Protein AF-A0A0P0WIY4-F1 (afdb_monomer_lite)

Radius of gyration: 15.37 Å; chains: 1; bounding box: 36×48×34 Å

Foldseek 3Di:
DDPLQVCLVPQLVDALVRLLVQQVPDDQQWRWDQDPVRDTDTDNVLVNLQCLLVVLLVLLVVPPDPVSVVSSLSSLSSNLSLVVNLVVDVSSVVSNLVRCVPPNVVCLVVSLVSQVVPPVRPVVNVVSVVSSVVSVVVSVVVVVD

Sequence (145 aa):
MIDMVSVIEELSGLTSRELGEMLKESENFVLQEKTEDGGTKQVDMEKLVSSLPLHLLAVCLELERGSDLAYVLRGMRFLHSLSELSARHTRLEQVYFFQYFTQASPFYPQIIHFFSFESRYALSILFLSSLYCFISLYCFCSLVL

Secondary structure (DSSP, 8-state):
---HHHHHHHHTTS-HHHHHHHHHHSGGGEEEEEPTTS-EEEEEHHHHHHHHHHHHHHHHHT--SHHHHHHHHHHHHHHHHHHHHHTT-HHHHHHHHHHIIIIIGGGHHHHHHHHHHSGGGHHHHHHHHHHHHHHHHHHHHHHH-

Structure (mmCIF, N/CA/C/O backbone):
data_AF-A0A0P0WIY4-F1
#
_entry.id   AF-A0A0P0WIY4-F1
#
loop_
_atom_site.group_PDB
_atom_site.id
_atom_site.type_symbol
_atom_site.label_atom_id
_atom_site.label_alt_id
_atom_site.label_comp_id
_atom_site.label_asym_id
_atom_site.label_entity_id
_atom_site.label_seq_id
_atom_site.pdbx_PDB_ins_code
_atom_site.Cartn_x
_atom_site.Cartn_y
_atom_site.Cartn_z
_atom_site.occupancy
_atom_site.B_iso_or_equiv
_atom_site.auth_seq_id
_atom_site.auth_comp_id
_atom_site.auth_asym_id
_atom_site.auth_atom_id
_atom_site.pdbx_PDB_model_num
ATOM 1 N N . MET A 1 1 ? -17.924 10.964 -10.870 1.00 61.22 1 MET A N 1
ATOM 2 C CA . MET A 1 1 ? -16.699 10.365 -11.437 1.00 61.22 1 MET A CA 1
ATOM 3 C C . MET A 1 1 ? -15.575 10.722 -10.483 1.00 61.22 1 MET A C 1
ATOM 5 O O . MET A 1 1 ? -15.490 11.893 -10.143 1.00 61.22 1 MET A O 1
ATOM 9 N N . ILE A 1 2 ? -14.834 9.744 -9.956 1.00 74.12 2 ILE A N 1
ATOM 10 C CA . ILE A 1 2 ? -13.713 10.027 -9.046 1.00 74.12 2 ILE A CA 1
ATOM 11 C C . ILE A 1 2 ? -12.538 10.475 -9.910 1.00 74.12 2 ILE A C 1
ATOM 13 O O . ILE A 1 2 ? -12.180 9.769 -10.852 1.00 74.12 2 ILE A O 1
ATOM 17 N N . ASP A 1 3 ? -11.969 11.639 -9.610 1.00 82.75 3 ASP A N 1
ATOM 18 C CA . ASP A 1 3 ? -10.694 12.046 -10.196 1.00 82.75 3 ASP A CA 1
ATOM 19 C C . ASP A 1 3 ? -9.571 11.254 -9.520 1.00 82.75 3 ASP A C 1
ATOM 21 O O . ASP A 1 3 ? -9.054 11.631 -8.469 1.00 82.75 3 ASP A O 1
ATOM 25 N N . MET A 1 4 ? -9.249 10.100 -10.106 1.00 83.44 4 MET A N 1
ATOM 26 C CA . MET A 1 4 ? -8.248 9.179 -9.567 1.00 83.44 4 MET A CA 1
ATOM 27 C C . MET A 1 4 ? -6.862 9.813 -9.511 1.00 83.44 4 MET A C 1
ATOM 29 O O . MET A 1 4 ? -6.066 9.447 -8.650 1.00 83.44 4 MET A O 1
ATOM 33 N N . VAL A 1 5 ? -6.555 10.755 -10.406 1.00 83.94 5 VAL A N 1
ATOM 34 C CA . VAL A 1 5 ? -5.239 11.390 -10.433 1.00 83.94 5 VAL A CA 1
ATOM 35 C C . VAL A 1 5 ? -5.080 12.261 -9.200 1.00 83.94 5 VAL A C 1
ATOM 37 O O . VAL A 1 5 ? -4.229 11.964 -8.365 1.00 83.94 5 VAL A O 1
ATOM 40 N N . SER A 1 6 ? -5.971 13.234 -9.022 1.00 84.19 6 SER A N 1
ATOM 41 C CA . SER A 1 6 ? -5.955 14.133 -7.864 1.00 84.19 6 SER A CA 1
ATOM 42 C C . SER A 1 6 ? -6.066 13.370 -6.538 1.00 84.19 6 SER A C 1
ATOM 44 O O . SER A 1 6 ? -5.277 13.610 -5.628 1.00 84.19 6 SER A O 1
ATOM 46 N N . VAL A 1 7 ? -6.953 12.371 -6.448 1.00 85.12 7 VAL A N 1
ATOM 47 C CA . VAL A 1 7 ? -7.122 11.586 -5.214 1.00 85.12 7 VAL A CA 1
ATOM 48 C C . VAL A 1 7 ? -5.873 10.772 -4.867 1.00 85.12 7 VAL A C 1
ATOM 50 O O . VAL A 1 7 ? -5.498 10.709 -3.697 1.00 85.12 7 VAL A O 1
ATOM 53 N N . ILE A 1 8 ? -5.204 10.144 -5.846 1.00 85.69 8 ILE A N 1
ATOM 54 C CA . ILE A 1 8 ? -3.935 9.456 -5.570 1.00 85.69 8 ILE A CA 1
ATOM 55 C C . ILE A 1 8 ? -2.877 10.471 -5.156 1.00 85.69 8 ILE A C 1
ATOM 57 O O . ILE A 1 8 ? -2.150 10.207 -4.204 1.00 85.69 8 ILE A O 1
ATOM 61 N N . GLU A 1 9 ? -2.755 11.607 -5.839 1.00 84.56 9 GLU A N 1
ATOM 62 C CA . GLU A 1 9 ? -1.748 12.615 -5.498 1.00 84.56 9 GLU A CA 1
ATOM 63 C C . GLU A 1 9 ? -1.894 13.139 -4.068 1.00 84.56 9 GLU A C 1
ATOM 65 O O . GLU A 1 9 ? -0.888 13.238 -3.366 1.00 84.56 9 GLU A O 1
ATOM 70 N N . GLU A 1 10 ? -3.125 13.372 -3.619 1.00 82.88 10 GLU A N 1
ATOM 71 C CA . GLU A 1 10 ? -3.445 13.825 -2.264 1.00 82.88 10 GLU A CA 1
ATOM 72 C C . GLU A 1 10 ? -3.258 12.704 -1.226 1.00 82.88 10 GLU A C 1
ATOM 74 O O . GLU A 1 10 ? -2.497 12.847 -0.266 1.00 82.88 10 GLU A O 1
ATOM 79 N N . LEU A 1 11 ? -3.914 11.553 -1.415 1.00 85.88 11 LEU A N 1
ATOM 80 C CA . LEU A 1 11 ? -4.012 10.524 -0.372 1.00 85.88 11 LEU A CA 1
ATOM 81 C C . LEU A 1 11 ? -2.790 9.606 -0.285 1.00 85.88 11 LEU A C 1
ATOM 83 O O . LEU A 1 11 ? -2.513 9.051 0.776 1.00 85.88 11 LEU A O 1
ATOM 87 N N . SER A 1 12 ? -2.027 9.439 -1.365 1.00 84.06 12 SER A N 1
ATOM 88 C CA . SER A 1 12 ? -0.804 8.616 -1.340 1.00 84.06 12 SER A CA 1
ATOM 89 C C . SER A 1 12 ? 0.323 9.207 -0.486 1.00 84.06 12 SER A C 1
ATOM 91 O O . SER A 1 12 ? 1.271 8.491 -0.144 1.00 84.06 12 SER A O 1
ATOM 93 N N . GLY A 1 13 ? 0.239 10.504 -0.168 1.00 81.94 13 GLY A N 1
ATOM 94 C CA . GLY A 1 13 ? 1.145 11.180 0.755 1.00 81.94 13 GLY A CA 1
ATOM 95 C C . GLY A 1 13 ? 0.917 10.776 2.212 1.00 81.94 13 GLY A C 1
ATOM 96 O O . GLY A 1 13 ? 1.846 10.873 3.013 1.00 81.94 13 GLY A O 1
ATOM 97 N N . LEU A 1 14 ? -0.278 10.275 2.535 1.00 84.31 14 LEU A N 1
ATOM 98 C CA . LEU A 1 14 ? -0.671 9.882 3.881 1.00 84.31 14 LEU A CA 1
ATOM 99 C C . LEU A 1 14 ? -0.135 8.492 4.241 1.00 84.31 14 LEU A C 1
ATOM 101 O O . LEU A 1 14 ? -0.061 7.563 3.428 1.00 84.31 14 LEU A O 1
ATOM 105 N N . THR A 1 15 ? 0.218 8.326 5.506 1.00 81.94 15 THR A N 1
ATOM 106 C CA . THR A 1 15 ? 0.508 7.025 6.108 1.00 81.94 15 THR A CA 1
ATOM 107 C C . THR A 1 15 ? -0.775 6.211 6.295 1.00 81.94 15 THR A C 1
ATOM 109 O O . THR A 1 15 ? -1.875 6.758 6.392 1.00 81.94 15 THR A O 1
ATOM 112 N N . SER A 1 16 ? -0.648 4.883 6.405 1.00 80.00 16 SER A N 1
ATOM 113 C CA . SER A 1 16 ? -1.775 3.995 6.736 1.00 80.00 16 SER A CA 1
ATOM 114 C C . SER A 1 16 ? -2.479 4.411 8.033 1.00 80.00 16 SER A C 1
ATOM 116 O O . SER A 1 16 ? -3.697 4.289 8.146 1.00 80.00 16 SER A O 1
ATOM 118 N N . ARG A 1 17 ? -1.729 4.965 8.994 1.00 84.19 17 ARG A N 1
ATOM 119 C CA . ARG A 1 17 ? -2.266 5.505 10.244 1.00 84.19 17 ARG A CA 1
ATOM 120 C C . ARG A 1 17 ? -3.106 6.764 10.030 1.00 84.19 17 ARG A C 1
ATOM 122 O O . ARG A 1 17 ? -4.231 6.789 10.511 1.00 84.19 17 ARG A O 1
ATOM 129 N N . GLU A 1 18 ? -2.583 7.769 9.329 1.00 85.50 18 GLU A N 1
ATOM 130 C CA . GLU A 1 18 ? -3.313 9.020 9.057 1.00 85.50 18 GLU A CA 1
ATOM 131 C C . GLU A 1 18 ? -4.599 8.737 8.278 1.00 85.50 18 GLU A C 1
ATOM 133 O O . GLU A 1 18 ? -5.673 9.204 8.651 1.00 85.50 18 GLU A O 1
ATOM 138 N N . LEU A 1 19 ? -4.515 7.877 7.260 1.00 84.94 19 LEU A N 1
ATOM 139 C CA . LEU A 1 19 ? -5.682 7.459 6.490 1.00 84.94 19 LEU A CA 1
ATOM 140 C C . LEU A 1 19 ? -6.713 6.722 7.362 1.00 84.94 19 LEU A C 1
ATOM 142 O O . LEU A 1 19 ? -7.916 6.925 7.207 1.00 84.94 19 LEU A O 1
ATOM 146 N N . GLY A 1 20 ? -6.252 5.886 8.295 1.00 82.56 20 GLY A N 1
ATOM 147 C CA . GLY A 1 20 ? -7.112 5.201 9.258 1.00 82.56 20 GLY A CA 1
ATOM 148 C C . GLY A 1 20 ? -7.785 6.128 10.264 1.00 82.56 20 GLY A C 1
ATOM 149 O O . GLY A 1 20 ? -8.953 5.924 10.589 1.00 82.56 20 GLY A O 1
ATOM 150 N N . GLU A 1 21 ? -7.083 7.161 10.732 1.00 84.31 21 GLU A N 1
ATOM 151 C CA . GLU A 1 21 ? -7.645 8.203 11.599 1.00 84.31 21 GLU A CA 1
ATOM 152 C C . GLU A 1 21 ? -8.741 8.982 10.852 1.00 84.31 21 GLU A C 1
ATOM 154 O O . GLU A 1 21 ? -9.866 9.065 11.346 1.00 84.31 21 GLU A O 1
ATOM 159 N N . MET A 1 22 ? -8.483 9.404 9.608 1.00 84.06 22 MET A N 1
ATOM 160 C CA . MET A 1 22 ? -9.486 10.064 8.759 1.00 84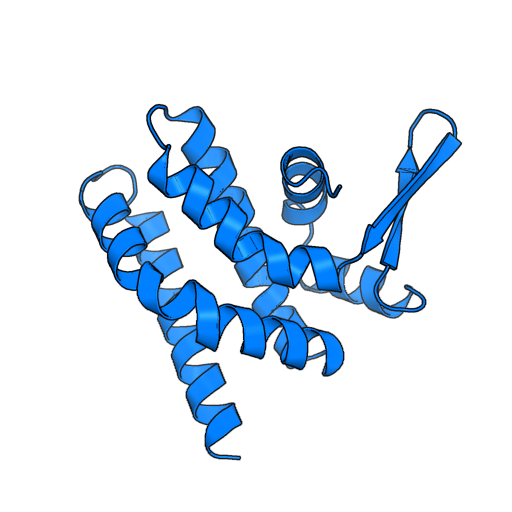.06 22 MET A CA 1
ATOM 161 C C . MET A 1 22 ? -10.713 9.180 8.492 1.00 84.06 22 MET A C 1
ATOM 163 O O . MET A 1 22 ? -11.852 9.641 8.553 1.00 84.06 22 MET A O 1
ATOM 167 N N . LEU A 1 23 ? -10.507 7.888 8.222 1.00 81.12 23 LEU A N 1
ATOM 168 C CA . LEU A 1 23 ? -11.600 6.944 7.982 1.00 81.12 23 LEU A CA 1
ATOM 169 C C . LEU A 1 23 ? -12.419 6.646 9.241 1.00 81.12 23 LEU A C 1
ATOM 171 O O . LEU A 1 23 ? -13.624 6.411 9.139 1.00 81.12 23 LEU A O 1
ATOM 175 N N . LYS A 1 24 ? -11.798 6.678 10.422 1.00 80.06 24 LYS A N 1
ATOM 176 C CA . LYS A 1 24 ? -12.490 6.516 11.706 1.00 80.06 24 LYS A CA 1
ATOM 177 C C . LYS A 1 24 ? -13.408 7.700 12.019 1.00 80.06 24 LYS A C 1
ATOM 179 O O . LYS A 1 24 ? -14.453 7.497 12.630 1.00 80.06 24 LYS A O 1
ATOM 184 N N . GLU A 1 25 ? -13.017 8.905 11.614 1.00 76.25 25 GLU A N 1
ATOM 185 C CA . GLU A 1 25 ? -13.820 10.127 11.754 1.00 76.25 25 GLU A CA 1
ATOM 186 C C . GLU A 1 25 ? -14.881 10.268 10.654 1.00 76.25 25 GLU A C 1
ATOM 188 O O . GLU A 1 25 ? -15.844 11.017 10.812 1.00 76.25 25 GLU A O 1
ATOM 193 N N . SER A 1 26 ? -14.733 9.534 9.548 1.00 77.81 26 SER A N 1
ATOM 194 C CA . SER A 1 26 ? -15.681 9.577 8.440 1.00 77.81 26 SER A CA 1
ATOM 195 C C . SER A 1 26 ? -16.997 8.868 8.766 1.00 77.81 26 SER A C 1
ATOM 197 O O . SER A 1 26 ? -17.031 7.705 9.177 1.00 77.81 26 SER A O 1
ATOM 199 N N . GLU A 1 27 ? -18.114 9.535 8.485 1.00 69.75 27 GLU A N 1
ATOM 200 C CA . GLU A 1 27 ? -19.402 8.860 8.389 1.00 69.75 27 GLU A CA 1
ATOM 201 C C . GLU A 1 27 ? -19.486 8.151 7.030 1.00 69.75 27 GLU A C 1
ATOM 203 O O . GLU A 1 27 ? -19.348 8.766 5.974 1.00 69.75 27 GLU A O 1
ATOM 208 N N . ASN A 1 28 ? -19.727 6.839 7.045 1.00 73.19 28 ASN A N 1
ATOM 209 C CA . ASN A 1 28 ? -19.944 6.020 5.846 1.00 73.19 28 ASN A CA 1
ATOM 210 C C . ASN A 1 28 ? -18.760 5.879 4.877 1.00 73.19 28 ASN A C 1
ATOM 212 O O . ASN A 1 28 ? -18.993 5.609 3.702 1.00 73.19 28 ASN A O 1
ATOM 216 N N . PHE A 1 29 ? -17.510 5.954 5.351 1.00 77.31 29 PHE A N 1
ATOM 217 C CA . PHE A 1 29 ? -16.338 5.707 4.494 1.00 77.31 29 PHE A CA 1
ATOM 218 C C . PHE A 1 29 ? -16.139 6.778 3.403 1.00 77.31 29 PHE A C 1
ATOM 220 O O . PHE A 1 29 ? -15.533 6.526 2.361 1.00 77.31 29 PHE A O 1
ATOM 227 N N . VAL A 1 30 ? -16.658 7.985 3.644 1.00 80.94 30 VAL A N 1
ATOM 228 C CA . VAL A 1 30 ? -16.531 9.135 2.745 1.00 80.94 30 VAL A CA 1
ATOM 229 C C . VAL A 1 30 ? -15.605 10.165 3.381 1.00 80.94 30 VAL A C 1
ATOM 231 O O . VAL A 1 30 ? -15.956 10.791 4.380 1.00 80.94 30 VAL A O 1
ATOM 234 N N . LEU A 1 31 ? -14.425 10.364 2.794 1.00 81.69 31 LEU A N 1
ATOM 235 C CA . LEU A 1 31 ? -13.513 11.425 3.216 1.00 81.69 31 LEU A CA 1
ATOM 236 C C . LEU A 1 31 ? -13.991 12.758 2.641 1.00 81.69 31 LEU A C 1
ATOM 238 O O . LEU A 1 31 ? -14.271 12.857 1.446 1.00 81.69 31 LEU A O 1
ATOM 242 N N . GLN A 1 32 ? -14.100 13.775 3.493 1.00 75.00 32 GLN A N 1
ATOM 243 C CA . GLN A 1 32 ? -14.428 15.133 3.070 1.00 75.00 32 GLN A CA 1
ATOM 244 C C . GLN A 1 32 ? -13.160 15.975 3.058 1.00 75.00 32 GLN A C 1
ATOM 246 O O . GLN A 1 32 ? -12.567 16.233 4.103 1.00 75.00 32 GLN A O 1
ATOM 251 N N . GLU A 1 33 ? -12.774 16.435 1.879 1.00 67.31 33 GLU A N 1
ATOM 252 C CA . GLU A 1 33 ? -11.722 17.422 1.706 1.00 67.31 33 GLU A CA 1
ATOM 253 C C . GLU A 1 33 ? -12.362 18.782 1.416 1.00 67.31 33 GLU A C 1
ATOM 255 O O . GLU A 1 33 ? -13.278 18.896 0.597 1.00 67.31 33 GLU A O 1
ATOM 260 N N . LYS A 1 34 ? -11.914 19.830 2.108 1.00 65.88 34 LYS A N 1
ATOM 261 C CA . LYS A 1 34 ? -12.328 21.198 1.783 1.00 65.88 34 LYS A CA 1
ATOM 262 C C . LYS A 1 34 ? -11.479 21.684 0.619 1.00 65.88 34 LYS A C 1
ATOM 264 O O . LYS A 1 34 ? -10.260 21.730 0.740 1.00 65.88 34 LYS A O 1
ATOM 269 N N . THR A 1 35 ? -12.114 22.050 -0.486 1.00 66.31 35 THR A N 1
ATOM 270 C CA . THR A 1 35 ? -11.412 22.666 -1.612 1.00 66.31 35 THR A CA 1
ATOM 271 C C . THR A 1 35 ? -11.101 24.129 -1.296 1.00 66.31 35 THR A C 1
ATOM 273 O O . THR A 1 35 ? -11.766 24.753 -0.465 1.00 66.31 35 THR A O 1
ATOM 276 N N . GLU A 1 36 ? -10.094 24.696 -1.964 1.00 68.50 36 GLU A N 1
ATOM 277 C CA . GLU A 1 36 ? -9.670 26.093 -1.757 1.00 68.50 36 GLU A CA 1
ATOM 278 C C . GLU A 1 36 ? -10.797 27.113 -2.013 1.00 68.50 36 GLU A C 1
ATOM 280 O O . GLU A 1 36 ? -10.826 28.168 -1.385 1.00 68.50 36 GLU A O 1
ATOM 285 N N . ASP A 1 37 ? -11.776 26.770 -2.858 1.00 74.44 37 ASP A N 1
ATOM 286 C CA . ASP A 1 37 ? -12.965 27.586 -3.161 1.00 74.44 37 ASP A CA 1
ATOM 287 C C . ASP A 1 37 ? -14.085 27.463 -2.098 1.00 74.44 37 ASP A C 1
ATOM 289 O O . ASP A 1 37 ? -15.230 27.857 -2.302 1.00 74.44 37 ASP A O 1
ATOM 293 N N . GLY A 1 38 ? -13.793 26.845 -0.948 1.00 67.75 38 GLY A N 1
ATOM 294 C CA . GLY A 1 38 ? -14.771 26.601 0.118 1.00 67.75 38 GLY A CA 1
ATOM 295 C C . GLY A 1 38 ? -15.780 25.488 -0.190 1.00 67.75 38 GLY A C 1
ATOM 296 O O . GLY A 1 38 ? -16.696 25.254 0.603 1.00 67.75 38 GLY A O 1
ATOM 297 N N . GLY A 1 39 ? -15.614 24.784 -1.311 1.00 70.31 39 GLY A N 1
ATOM 298 C CA . GLY A 1 39 ? -16.373 23.582 -1.632 1.00 70.31 39 GLY A CA 1
ATOM 299 C C . GLY A 1 39 ? -15.959 22.389 -0.768 1.00 70.31 39 GLY A C 1
ATOM 300 O O . GLY A 1 39 ? -14.939 22.402 -0.077 1.00 70.31 39 GLY A O 1
ATOM 301 N N . THR A 1 40 ? -16.756 21.325 -0.812 1.00 70.00 40 THR A N 1
ATOM 302 C CA . THR A 1 40 ? -16.406 20.038 -0.206 1.00 70.00 40 THR A CA 1
ATOM 303 C C . THR A 1 40 ? -16.289 18.981 -1.296 1.00 70.00 40 THR A C 1
ATOM 305 O O . THR A 1 40 ? -17.242 18.683 -2.016 1.00 70.00 40 THR A O 1
ATOM 308 N N . LYS A 1 41 ? -15.094 18.412 -1.439 1.00 73.75 41 LYS A N 1
ATOM 309 C CA . LYS A 1 41 ? -14.829 17.250 -2.280 1.00 73.75 41 LYS A CA 1
ATOM 310 C C . LYS A 1 41 ? -15.028 16.013 -1.421 1.00 73.75 41 LYS A C 1
ATOM 312 O O . LYS A 1 41 ? -14.400 15.848 -0.380 1.00 73.75 41 LYS A O 1
ATOM 317 N N . GLN A 1 42 ? -15.957 15.166 -1.839 1.00 80.81 42 GLN A N 1
ATOM 318 C CA . GLN A 1 42 ? -16.230 13.904 -1.167 1.00 80.81 42 GLN A CA 1
ATOM 319 C C . GLN A 1 42 ? -15.533 12.777 -1.920 1.00 80.81 42 GLN A C 1
ATOM 321 O O . GLN A 1 42 ? -15.786 12.570 -3.109 1.00 80.81 42 GLN A O 1
ATOM 326 N N . VAL A 1 43 ? -14.674 12.042 -1.223 1.00 83.06 43 VAL A N 1
ATOM 327 C CA . VAL A 1 43 ? -14.015 10.846 -1.739 1.00 83.06 43 VAL A CA 1
ATOM 328 C C . VAL A 1 43 ? -14.654 9.634 -1.080 1.00 83.06 43 VAL A C 1
ATOM 330 O O . VAL A 1 43 ? -14.438 9.352 0.096 1.00 83.06 43 VAL A O 1
ATOM 333 N N . ASP A 1 44 ? -15.466 8.924 -1.856 1.00 85.38 44 ASP A N 1
ATOM 334 C CA . ASP A 1 44 ? -16.018 7.627 -1.474 1.00 85.38 44 ASP A CA 1
ATOM 335 C C . ASP A 1 44 ? -14.892 6.586 -1.519 1.00 85.38 44 ASP A C 1
ATOM 337 O O . ASP A 1 44 ? -14.446 6.173 -2.595 1.00 85.38 44 ASP A O 1
ATOM 341 N N . MET A 1 45 ? -14.399 6.200 -0.342 1.00 83.62 45 MET A N 1
ATOM 342 C CA . MET A 1 45 ? -13.241 5.319 -0.219 1.00 83.62 45 MET A CA 1
ATOM 343 C C . MET 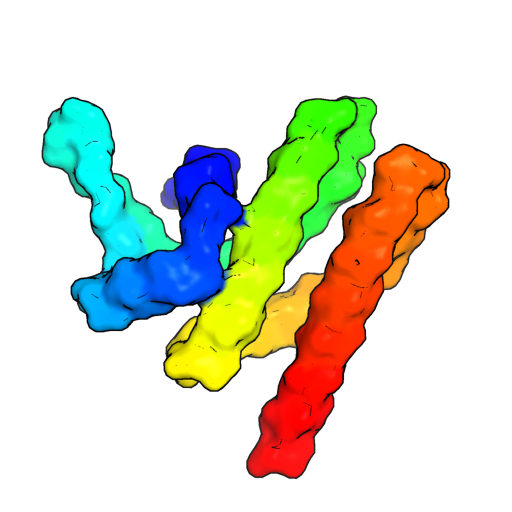A 1 45 ? -13.552 3.895 -0.673 1.00 83.62 45 MET A C 1
ATOM 345 O O . MET A 1 45 ? -12.658 3.196 -1.138 1.00 83.62 45 MET A O 1
ATOM 349 N N . GLU A 1 46 ? -14.809 3.464 -0.605 1.00 81.88 46 GLU A N 1
ATOM 350 C CA . GLU A 1 46 ? -15.238 2.157 -1.102 1.00 81.88 46 GLU A CA 1
ATOM 351 C C . GLU A 1 46 ? -15.168 2.116 -2.638 1.00 81.88 46 GLU A C 1
ATOM 353 O O . GLU A 1 46 ? -14.595 1.193 -3.230 1.00 81.88 46 GLU A O 1
ATOM 358 N N . LYS A 1 47 ? -15.635 3.176 -3.304 1.00 83.69 47 LYS A N 1
ATOM 359 C CA . LYS A 1 47 ? -15.464 3.329 -4.758 1.00 83.69 47 LYS A CA 1
ATOM 360 C C . LYS A 1 47 ? -14.006 3.524 -5.167 1.00 83.69 47 LYS A C 1
ATOM 362 O O . LYS A 1 47 ? -13.595 3.017 -6.210 1.00 83.69 47 LYS A O 1
ATOM 367 N N . LEU A 1 48 ? -13.214 4.237 -4.369 1.00 85.50 48 LEU A N 1
ATOM 368 C CA . LEU A 1 48 ? -11.787 4.409 -4.628 1.00 85.50 48 LEU A CA 1
ATOM 369 C C . LEU A 1 48 ? -11.060 3.063 -4.565 1.00 85.50 48 LEU A C 1
ATOM 371 O O . LEU A 1 48 ? -10.436 2.668 -5.541 1.00 85.50 48 LEU A O 1
ATOM 375 N N . VAL A 1 49 ? -11.197 2.321 -3.462 1.00 82.00 49 VAL A N 1
ATOM 376 C CA . VAL A 1 49 ? -10.539 1.016 -3.268 1.00 82.00 49 VAL A CA 1
ATOM 377 C C . VAL A 1 49 ? -10.955 0.013 -4.347 1.00 82.00 49 VAL A C 1
ATOM 379 O O . VAL A 1 49 ? -10.117 -0.757 -4.813 1.00 82.00 49 VAL A O 1
ATOM 382 N N . SER A 1 50 ? -12.217 0.041 -4.786 1.00 80.31 50 SER A N 1
ATOM 383 C CA . SER A 1 50 ? -12.697 -0.848 -5.852 1.00 80.31 50 SER A CA 1
ATOM 384 C C . SER A 1 50 ? -12.196 -0.459 -7.251 1.00 80.31 50 SER A C 1
ATOM 386 O O . SER A 1 50 ? -11.888 -1.327 -8.061 1.00 80.31 50 SER A O 1
ATOM 388 N N . SER A 1 51 ? -12.058 0.830 -7.563 1.00 83.50 51 SER A N 1
ATOM 389 C CA . SER A 1 51 ? -11.625 1.275 -8.900 1.00 83.50 51 SER A CA 1
ATOM 390 C C . SER A 1 51 ? -10.107 1.396 -9.062 1.00 83.50 51 SER A C 1
ATOM 392 O O . SER A 1 51 ? -9.593 1.293 -10.177 1.00 83.50 51 SER A O 1
ATOM 394 N N . LEU A 1 52 ? -9.373 1.585 -7.966 1.00 83.06 52 LEU A N 1
ATOM 395 C CA . LEU A 1 52 ? -7.949 1.914 -7.983 1.00 83.06 52 LEU A CA 1
ATOM 396 C C . LEU A 1 52 ? -7.046 0.829 -8.589 1.00 83.06 52 LEU A C 1
ATOM 398 O O . LEU A 1 52 ? -6.210 1.191 -9.418 1.00 83.06 52 LEU A O 1
ATOM 402 N N . PRO A 1 53 ? -7.205 -0.475 -8.281 1.00 76.56 53 PRO A N 1
ATOM 403 C CA . PRO A 1 53 ? -6.392 -1.511 -8.918 1.00 76.56 53 PRO A CA 1
ATOM 404 C C . PRO A 1 53 ? -6.553 -1.537 -10.442 1.00 76.56 53 PRO A C 1
ATOM 406 O O . PRO A 1 53 ? -5.568 -1.661 -11.165 1.00 76.56 53 PRO A O 1
ATOM 409 N N . LEU A 1 54 ? -7.788 -1.379 -10.936 1.00 77.69 54 LEU A N 1
ATOM 410 C CA . LEU A 1 54 ? -8.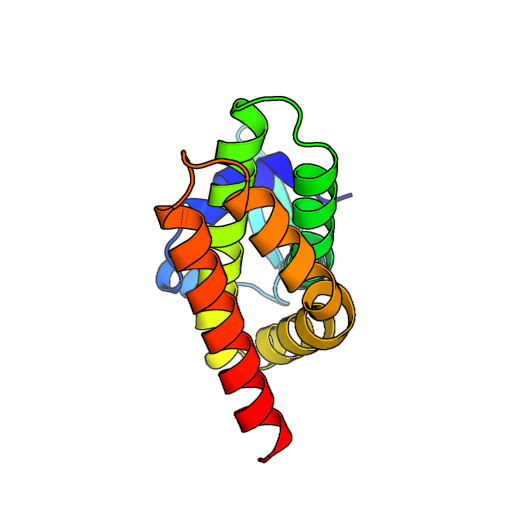072 -1.347 -12.373 1.00 77.69 54 LEU A CA 1
ATOM 411 C C . LEU A 1 54 ? -7.524 -0.083 -13.032 1.00 77.69 54 LEU A C 1
ATOM 413 O O . LEU A 1 54 ? -6.987 -0.157 -14.132 1.00 77.69 54 LEU A O 1
ATOM 417 N N . HIS A 1 55 ? -7.635 1.064 -12.359 1.00 84.31 55 HIS A N 1
ATOM 418 C CA . HIS A 1 55 ? -7.077 2.317 -12.852 1.00 84.31 55 HIS A CA 1
ATOM 419 C C . HIS A 1 55 ? -5.556 2.219 -13.006 1.00 84.31 55 HIS A C 1
ATOM 421 O O . HIS A 1 55 ? -5.021 2.531 -14.065 1.00 84.31 55 HIS A O 1
ATOM 427 N N . LEU A 1 56 ? -4.863 1.713 -11.984 1.00 78.94 56 LEU A N 1
ATOM 428 C CA . LEU A 1 56 ? -3.413 1.543 -12.034 1.00 78.94 56 LEU A CA 1
ATOM 429 C C . LEU A 1 56 ? -2.990 0.518 -13.079 1.00 78.94 56 LEU A C 1
ATOM 431 O O . LEU A 1 56 ? -1.997 0.743 -13.761 1.00 78.94 56 LEU A O 1
ATOM 435 N N . LEU A 1 57 ? -3.752 -0.563 -13.252 1.00 71.94 57 LEU A N 1
ATOM 436 C CA . LEU A 1 57 ? -3.521 -1.515 -14.333 1.00 71.94 57 LEU A CA 1
ATOM 437 C C . LEU A 1 57 ? -3.658 -0.849 -15.708 1.00 71.94 57 LEU A C 1
ATOM 439 O O . LEU A 1 57 ? -2.785 -1.039 -16.547 1.00 71.94 57 LEU A O 1
ATOM 443 N N . ALA A 1 58 ? -4.710 -0.058 -15.931 1.00 80.12 58 ALA A N 1
ATOM 444 C CA . ALA A 1 58 ? -4.908 0.661 -17.188 1.00 80.12 58 ALA A CA 1
ATOM 445 C C . ALA A 1 58 ? -3.735 1.611 -17.477 1.00 80.12 58 ALA A C 1
ATOM 447 O O . ALA A 1 58 ? -3.153 1.545 -18.555 1.00 80.12 58 ALA A O 1
ATOM 448 N N . VAL A 1 59 ? -3.307 2.397 -16.481 1.00 80.81 59 VAL A N 1
ATOM 449 C CA . VAL A 1 59 ? -2.140 3.284 -16.619 1.00 80.81 59 VAL A CA 1
ATOM 450 C C . VAL A 1 59 ? -0.844 2.496 -16.852 1.00 80.81 59 VAL A C 1
ATOM 452 O O . VAL A 1 59 ? -0.011 2.921 -17.643 1.00 80.81 59 VAL A O 1
ATOM 455 N N . CYS A 1 60 ? -0.665 1.328 -16.221 1.00 73.00 60 CYS A N 1
ATOM 456 C CA . CYS A 1 60 ? 0.489 0.458 -16.486 1.00 73.00 60 CYS A CA 1
ATOM 457 C C . CYS A 1 60 ? 0.501 -0.078 -17.924 1.00 73.00 60 CYS A C 1
ATOM 459 O O . CYS A 1 60 ? 1.570 -0.209 -18.513 1.00 73.00 60 CYS A O 1
ATOM 461 N N . LEU A 1 61 ? -0.664 -0.428 -18.475 1.00 69.38 61 LEU A N 1
ATOM 462 C CA . LEU A 1 61 ? -0.780 -0.946 -19.841 1.00 69.38 61 LEU A CA 1
ATOM 463 C C . LEU A 1 61 ? -0.536 0.143 -20.894 1.00 69.38 61 LEU A C 1
ATOM 465 O O . LEU A 1 61 ? -0.036 -0.163 -21.972 1.00 69.38 61 LEU A O 1
ATOM 469 N N . GLU A 1 62 ? -0.853 1.396 -20.569 1.00 75.31 62 GLU A N 1
ATOM 470 C CA . GLU A 1 62 ? -0.630 2.576 -21.416 1.00 75.31 62 GLU A CA 1
ATOM 471 C C . GLU A 1 62 ? 0.719 3.270 -21.144 1.00 75.31 62 GLU A C 1
ATOM 473 O O . GLU A 1 62 ? 0.976 4.353 -21.669 1.00 75.31 62 GLU A O 1
ATOM 478 N N . LEU A 1 63 ? 1.592 2.667 -20.326 1.00 70.94 63 LEU A N 1
ATOM 479 C CA . LEU A 1 63 ? 2.830 3.285 -19.858 1.00 70.94 63 LEU A CA 1
ATOM 480 C C . LEU A 1 63 ? 3.854 3.453 -20.994 1.00 70.94 63 LEU A C 1
ATOM 482 O O . LEU A 1 63 ? 4.733 2.617 -21.201 1.00 70.94 63 LEU A O 1
ATOM 486 N N . GLU A 1 64 ? 3.774 4.567 -21.716 1.00 63.69 64 GLU A N 1
ATOM 487 C CA . GLU A 1 64 ? 4.736 4.923 -22.763 1.00 63.69 64 GLU A CA 1
ATOM 488 C C . GLU A 1 64 ? 5.840 5.869 -22.254 1.00 63.69 64 GLU A C 1
ATOM 490 O O . GLU A 1 64 ? 6.874 6.025 -22.914 1.00 63.69 64 GLU A O 1
ATOM 495 N N . ARG A 1 65 ? 5.648 6.543 -21.103 1.00 59.06 65 ARG A N 1
ATOM 496 C CA . ARG A 1 65 ? 6.530 7.630 -20.629 1.00 59.06 65 ARG A CA 1
ATOM 497 C C . ARG A 1 65 ? 6.759 7.616 -19.114 1.00 59.06 65 ARG A C 1
ATOM 499 O O . ARG A 1 65 ? 5.889 7.296 -18.318 1.00 59.06 65 ARG A O 1
ATOM 506 N N . GLY A 1 66 ? 7.956 8.031 -18.691 1.00 58.19 66 GLY A N 1
ATOM 507 C CA . GLY A 1 66 ? 8.401 7.953 -17.290 1.00 58.19 66 GLY A CA 1
ATOM 508 C C . GLY A 1 66 ? 7.610 8.783 -16.260 1.00 58.19 66 GLY A C 1
ATOM 509 O O . GLY A 1 66 ? 7.738 8.510 -15.069 1.00 58.19 66 GLY A O 1
ATOM 510 N N . SER A 1 67 ? 6.794 9.764 -16.670 1.00 62.28 67 SER A N 1
ATOM 511 C CA . SER A 1 67 ? 5.871 10.483 -15.765 1.00 62.28 67 SER A CA 1
ATOM 512 C C . SER A 1 67 ? 4.818 9.553 -15.176 1.00 62.28 67 SER A C 1
ATOM 514 O O . SER A 1 67 ? 4.485 9.635 -13.993 1.00 62.28 67 SER A O 1
ATOM 516 N N . ASP A 1 68 ? 4.362 8.619 -15.997 1.00 74.06 68 ASP A N 1
ATOM 517 C CA . ASP A 1 68 ? 3.247 7.741 -15.683 1.00 74.06 68 ASP A CA 1
ATOM 518 C C . ASP A 1 68 ? 3.706 6.683 -14.666 1.00 74.06 68 ASP A C 1
ATOM 520 O O . ASP A 1 68 ? 2.933 6.200 -13.845 1.00 74.06 68 ASP A O 1
ATOM 524 N N . LEU A 1 69 ? 5.017 6.410 -14.613 1.00 73.38 69 LEU A N 1
ATOM 525 C CA . LEU A 1 69 ? 5.610 5.502 -13.642 1.00 73.38 69 LEU A CA 1
ATOM 526 C C . LEU A 1 69 ? 5.552 6.077 -12.229 1.00 73.38 69 LEU A C 1
ATOM 528 O O . LEU A 1 69 ? 5.187 5.369 -11.294 1.00 73.38 69 LEU A O 1
ATOM 532 N N . ALA A 1 70 ? 5.939 7.344 -12.049 1.00 78.62 70 ALA A N 1
ATOM 533 C CA . ALA A 1 70 ? 5.907 7.976 -10.732 1.00 78.62 70 ALA A CA 1
ATOM 534 C C . ALA A 1 70 ? 4.483 7.947 -10.163 1.00 78.62 70 ALA A C 1
ATOM 536 O O . ALA A 1 70 ? 4.294 7.638 -8.984 1.00 78.62 70 ALA A O 1
ATOM 537 N N . TYR A 1 71 ? 3.495 8.184 -11.029 1.00 84.06 71 TYR A N 1
ATOM 538 C CA . TYR A 1 71 ? 2.082 8.039 -10.715 1.00 84.06 71 TYR A CA 1
ATOM 539 C C . TYR A 1 71 ? 1.714 6.601 -10.324 1.00 84.06 71 TYR A C 1
ATOM 541 O O . TYR A 1 71 ? 1.145 6.385 -9.253 1.00 84.06 71 TYR A O 1
ATOM 549 N N . VAL A 1 72 ? 2.108 5.604 -11.124 1.00 78.75 72 VAL A N 1
ATOM 550 C CA . VAL A 1 72 ? 1.849 4.189 -10.824 1.00 78.75 72 VAL A CA 1
ATOM 551 C C . VAL A 1 72 ? 2.461 3.783 -9.485 1.00 78.75 72 VAL A C 1
ATOM 553 O O . VAL A 1 72 ? 1.773 3.204 -8.653 1.00 78.75 72 VAL A O 1
ATOM 556 N N . LEU A 1 73 ? 3.727 4.116 -9.224 1.00 77.38 73 LEU A N 1
ATOM 557 C CA . LEU A 1 73 ? 4.402 3.785 -7.963 1.00 77.38 73 LEU A CA 1
ATOM 558 C C . LEU A 1 73 ? 3.724 4.437 -6.760 1.00 77.38 73 LEU A C 1
ATOM 560 O O . LEU A 1 73 ? 3.580 3.812 -5.708 1.00 77.38 73 LEU A O 1
ATOM 564 N N . ARG A 1 74 ? 3.287 5.686 -6.923 1.00 83.44 74 ARG A N 1
ATOM 565 C CA . ARG A 1 74 ? 2.529 6.422 -5.915 1.00 83.44 74 ARG A CA 1
ATOM 566 C C . ARG A 1 74 ? 1.185 5.741 -5.633 1.00 83.44 74 ARG A C 1
ATOM 568 O O . ARG A 1 74 ? 0.851 5.521 -4.469 1.00 83.44 74 ARG A O 1
ATOM 575 N N . GLY A 1 75 ? 0.475 5.311 -6.673 1.00 84.19 75 GLY A N 1
ATOM 576 C CA . GLY A 1 75 ? -0.740 4.511 -6.548 1.00 84.19 75 GLY A CA 1
ATOM 577 C C . GLY A 1 75 ? -0.504 3.147 -5.896 1.00 84.19 75 GLY A C 1
ATOM 578 O O . GLY A 1 75 ? -1.252 2.766 -5.002 1.00 84.19 75 GLY A O 1
ATOM 579 N N . MET A 1 76 ? 0.572 2.43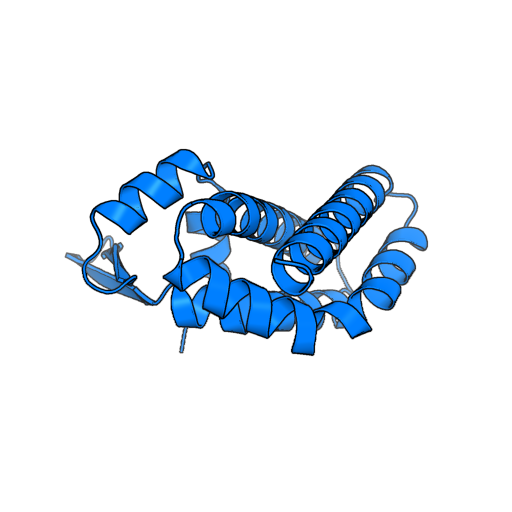8 -6.249 1.00 76.75 76 MET A N 1
ATOM 580 C CA . MET A 1 76 ? 0.942 1.156 -5.630 1.00 76.75 76 MET A CA 1
ATOM 581 C C . MET A 1 76 ? 1.269 1.303 -4.140 1.00 76.75 76 MET A C 1
ATOM 583 O O . MET A 1 76 ? 0.876 0.464 -3.330 1.00 76.75 76 MET A O 1
ATOM 587 N N . ARG A 1 77 ? 1.963 2.379 -3.751 1.00 79.62 77 ARG A N 1
ATOM 588 C CA . ARG A 1 77 ? 2.203 2.703 -2.338 1.00 79.62 77 ARG A CA 1
ATOM 589 C C . ARG A 1 77 ? 0.889 2.963 -1.606 1.00 79.62 77 ARG A C 1
ATOM 591 O O . ARG A 1 77 ? 0.717 2.501 -0.482 1.00 79.62 77 ARG A O 1
ATOM 598 N N . PHE A 1 78 ? -0.039 3.667 -2.243 1.00 84.12 78 PHE A N 1
ATOM 599 C CA . PHE A 1 78 ? -1.348 3.934 -1.665 1.00 84.12 78 PHE A CA 1
ATOM 600 C C . PHE A 1 78 ? -2.187 2.654 -1.507 1.00 84.12 78 PHE A C 1
ATOM 602 O O . PHE A 1 78 ? -2.742 2.418 -0.436 1.00 84.12 78 PHE A O 1
ATOM 609 N N . LEU A 1 79 ? -2.185 1.768 -2.509 1.00 79.56 79 LEU A N 1
ATOM 610 C CA . LEU A 1 79 ? -2.767 0.423 -2.429 1.00 79.56 79 LEU A CA 1
ATOM 611 C C . LEU A 1 79 ? -2.194 -0.382 -1.250 1.00 79.56 79 LEU A C 1
ATOM 613 O O . LEU A 1 79 ? -2.950 -1.006 -0.509 1.00 79.56 79 LEU A O 1
ATOM 617 N N . HIS A 1 80 ? -0.878 -0.318 -1.024 1.00 77.12 80 HIS A N 1
ATOM 618 C CA . HIS A 1 80 ? -0.242 -0.950 0.135 1.00 77.12 80 HIS A CA 1
ATOM 619 C C . HIS A 1 80 ? -0.756 -0.371 1.462 1.00 77.12 80 HIS A C 1
ATOM 621 O O . HIS A 1 80 ? -1.120 -1.130 2.360 1.00 77.12 80 HIS A O 1
ATOM 627 N N . SER A 1 81 ? -0.831 0.959 1.596 1.00 79.88 81 SER A N 1
ATOM 628 C CA . SER A 1 81 ? -1.405 1.600 2.790 1.00 79.88 81 SER A CA 1
ATOM 629 C C . SER A 1 81 ? -2.856 1.169 3.030 1.00 79.88 81 SER A C 1
ATOM 631 O O . SER A 1 81 ? -3.234 0.908 4.171 1.00 79.88 81 SER A O 1
ATOM 633 N N . LEU A 1 82 ? -3.654 1.040 1.965 1.00 79.94 82 LEU A N 1
ATOM 634 C CA . LEU A 1 82 ? -5.026 0.532 2.032 1.00 79.94 82 LEU A CA 1
ATOM 635 C C . LEU A 1 82 ? -5.078 -0.939 2.462 1.00 79.94 82 LEU A C 1
ATOM 637 O O . LEU A 1 82 ? -5.954 -1.291 3.242 1.00 79.94 82 LEU A O 1
ATOM 641 N N . SER A 1 83 ? -4.137 -1.781 2.022 1.00 73.62 83 SER A N 1
ATOM 642 C CA . SER A 1 83 ? -4.031 -3.184 2.455 1.00 73.62 83 SER A CA 1
ATOM 643 C C . SER A 1 83 ? -3.721 -3.313 3.942 1.00 73.62 83 SER A C 1
ATOM 645 O O . SER A 1 83 ? -4.278 -4.164 4.627 1.00 73.62 83 SER A O 1
ATOM 647 N N . GLU A 1 84 ? -2.812 -2.486 4.461 1.00 75.88 84 GLU A N 1
ATOM 648 C CA . GLU A 1 84 ? -2.516 -2.484 5.896 1.00 75.88 84 GLU A CA 1
ATOM 649 C C . GLU A 1 84 ? -3.745 -2.028 6.693 1.00 75.88 84 GLU A C 1
ATOM 651 O O . GLU A 1 84 ? -4.046 -2.554 7.767 1.00 75.88 84 GLU A O 1
ATOM 656 N N . LEU A 1 85 ? -4.480 -1.061 6.143 1.00 79.75 85 LEU A N 1
ATOM 657 C CA . LEU A 1 85 ? -5.679 -0.533 6.764 1.00 79.75 85 LEU A CA 1
ATOM 658 C C . LEU A 1 85 ? -6.856 -1.514 6.703 1.00 79.75 85 LEU A C 1
ATOM 660 O O . LEU A 1 85 ? -7.650 -1.575 7.642 1.00 79.75 85 LEU A O 1
ATOM 664 N N . SER A 1 86 ? -6.948 -2.319 5.642 1.00 74.56 86 SER A N 1
ATOM 665 C CA . SER A 1 86 ? -8.001 -3.319 5.456 1.00 74.56 86 SER A CA 1
ATOM 666 C C . SER A 1 86 ? -8.001 -4.333 6.592 1.00 74.56 86 SER A C 1
ATOM 668 O O . SER A 1 86 ? -9.058 -4.627 7.134 1.00 74.56 86 SER A O 1
ATOM 670 N N . ALA A 1 87 ? -6.818 -4.744 7.058 1.00 69.50 87 ALA A N 1
ATOM 671 C CA . ALA A 1 87 ? -6.664 -5.647 8.198 1.00 69.50 87 ALA A CA 1
ATOM 672 C C . ALA A 1 87 ? -7.231 -5.098 9.525 1.00 69.50 87 ALA A C 1
ATOM 674 O O . ALA A 1 87 ? -7.378 -5.844 10.492 1.00 69.50 87 ALA A O 1
ATOM 675 N N . ARG A 1 88 ? -7.533 -3.793 9.605 1.00 71.31 88 ARG A N 1
ATOM 676 C CA . ARG A 1 88 ? -8.081 -3.129 10.802 1.00 71.31 88 ARG A CA 1
ATOM 677 C C . ARG A 1 88 ? -9.515 -2.622 10.618 1.00 71.31 88 ARG A C 1
ATOM 679 O O . ARG A 1 88 ? -10.134 -2.213 11.597 1.00 71.31 88 ARG A O 1
ATOM 686 N N . HIS A 1 89 ? -10.051 -2.643 9.396 1.00 71.69 89 HIS A N 1
ATOM 687 C CA . HIS A 1 89 ? -11.369 -2.103 9.062 1.00 71.69 89 HIS A CA 1
ATOM 688 C C . HIS A 1 89 ? -12.173 -3.112 8.238 1.00 71.69 89 HIS A C 1
ATOM 690 O O . HIS A 1 89 ? -12.042 -3.154 7.020 1.00 71.69 89 HIS A O 1
ATOM 696 N N . THR A 1 90 ? -13.086 -3.852 8.876 1.00 72.75 90 THR A N 1
ATOM 697 C CA . THR A 1 90 ? -13.864 -4.942 8.249 1.00 72.75 90 THR A CA 1
ATOM 698 C C . THR A 1 90 ? -14.592 -4.534 6.960 1.00 72.75 90 THR A C 1
ATOM 700 O O . THR A 1 90 ? -14.664 -5.315 6.018 1.00 72.75 90 THR A O 1
ATOM 703 N N . ARG A 1 91 ? -15.105 -3.296 6.866 1.00 72.19 91 ARG A N 1
ATOM 704 C CA . ARG A 1 91 ? -15.721 -2.797 5.618 1.00 72.19 91 ARG A CA 1
ATOM 705 C C . ARG A 1 91 ? -14.697 -2.605 4.496 1.00 72.19 91 ARG A C 1
ATOM 707 O O . ARG A 1 91 ? -14.968 -2.989 3.365 1.00 72.19 91 ARG A O 1
ATOM 714 N N . LEU A 1 92 ? -13.524 -2.046 4.806 1.00 72.19 92 LEU A N 1
ATOM 715 C CA . LEU A 1 92 ? -12.440 -1.895 3.829 1.00 72.19 92 LEU A CA 1
ATOM 716 C C . LEU A 1 92 ? -11.901 -3.269 3.435 1.00 72.19 92 LEU A C 1
ATOM 718 O O . LEU A 1 92 ? -11.673 -3.503 2.257 1.00 72.19 92 LEU A O 1
ATOM 722 N N . GLU A 1 93 ? -11.765 -4.186 4.393 1.00 71.38 93 GLU A N 1
ATOM 723 C CA . GLU A 1 93 ? -11.382 -5.577 4.158 1.00 71.38 93 GLU A CA 1
ATOM 724 C C . GLU A 1 93 ? -12.264 -6.250 3.115 1.00 71.38 93 GLU A C 1
ATOM 726 O O . GLU A 1 93 ? -11.741 -6.801 2.154 1.00 71.38 93 GLU A O 1
ATOM 731 N N . GLN A 1 94 ? -13.588 -6.153 3.253 1.00 72.12 94 GLN A N 1
ATOM 732 C CA . GLN A 1 94 ? -14.526 -6.769 2.315 1.00 72.12 94 GLN A CA 1
ATOM 733 C C . GLN A 1 94 ? -14.372 -6.213 0.895 1.00 72.12 94 GLN A C 1
ATOM 735 O O . GLN A 1 94 ? -14.285 -6.981 -0.064 1.00 72.12 94 GLN A O 1
ATOM 740 N N . VAL A 1 95 ? -14.297 -4.887 0.760 1.00 73.25 95 VAL A N 1
ATOM 741 C CA . VAL A 1 95 ? -14.165 -4.213 -0.543 1.00 73.25 95 VAL A CA 1
ATOM 742 C C . VAL A 1 95 ? -12.810 -4.523 -1.177 1.00 73.25 95 VAL A C 1
ATOM 744 O O . VAL A 1 95 ? -12.730 -4.869 -2.357 1.00 73.25 95 VAL A O 1
ATOM 747 N N . TYR A 1 96 ? -11.743 -4.435 -0.383 1.00 71.38 96 TYR A N 1
ATOM 748 C CA . TYR A 1 96 ? -10.378 -4.702 -0.810 1.00 71.38 96 TYR A CA 1
ATOM 749 C C . TYR A 1 96 ? -10.222 -6.166 -1.229 1.00 71.38 96 TYR A C 1
ATOM 751 O O . TYR A 1 96 ? -9.800 -6.444 -2.347 1.00 71.38 96 TYR A O 1
ATOM 759 N N . PHE A 1 97 ? -10.623 -7.114 -0.383 1.00 70.69 97 PHE A N 1
ATOM 760 C CA . PHE A 1 97 ? -10.530 -8.541 -0.677 1.00 70.69 97 PHE A CA 1
ATOM 761 C C . PHE A 1 97 ? -11.288 -8.897 -1.956 1.00 70.69 97 PHE A C 1
ATOM 763 O O . PHE A 1 97 ? -10.714 -9.506 -2.859 1.00 70.69 97 PHE A O 1
ATOM 770 N N . PHE A 1 98 ? -12.546 -8.458 -2.081 1.00 69.62 98 PHE A N 1
ATOM 771 C CA . PHE A 1 98 ? -13.363 -8.766 -3.252 1.00 69.62 98 PHE A CA 1
ATOM 772 C C . PHE A 1 98 ? -12.728 -8.247 -4.545 1.00 69.62 98 PHE A C 1
ATOM 774 O O . PHE A 1 98 ? -12.606 -8.994 -5.520 1.00 69.62 98 PHE A O 1
ATOM 781 N N . GLN A 1 99 ? -12.283 -6.991 -4.548 1.00 69.38 99 GLN A N 1
ATOM 782 C CA . GLN A 1 99 ? -11.730 -6.373 -5.744 1.00 69.38 99 GLN A CA 1
ATOM 783 C C . GLN A 1 99 ? -10.369 -6.964 -6.124 1.00 69.38 99 GLN A C 1
ATOM 785 O O . GLN A 1 99 ? -10.133 -7.305 -7.286 1.00 69.38 99 GLN A O 1
ATOM 790 N N . TYR A 1 100 ? -9.460 -7.093 -5.161 1.00 68.38 100 TYR A N 1
ATOM 791 C CA . TYR A 1 100 ? -8.105 -7.547 -5.446 1.00 68.38 100 TYR A CA 1
ATOM 792 C C . TYR A 1 100 ? -8.055 -9.020 -5.814 1.00 68.38 100 TYR A C 1
ATOM 794 O O . TYR A 1 100 ? -7.393 -9.371 -6.790 1.00 68.38 100 TYR A O 1
ATOM 802 N N . PHE A 1 101 ? -8.759 -9.871 -5.067 1.00 67.50 101 PHE A N 1
ATOM 803 C CA . PHE A 1 101 ? -8.748 -11.308 -5.312 1.00 67.50 101 PHE A CA 1
ATOM 804 C C . PHE A 1 101 ? -9.407 -11.645 -6.650 1.00 67.50 101 PHE A C 1
ATOM 806 O O . PHE A 1 101 ? -8.856 -12.412 -7.437 1.00 67.50 101 PHE A O 1
ATOM 813 N N . THR A 1 102 ? -10.558 -11.030 -6.932 1.00 67.81 102 THR A N 1
ATOM 814 C CA . THR A 1 102 ? -11.358 -11.380 -8.111 1.00 67.81 102 THR A CA 1
ATOM 815 C C . THR A 1 102 ? -10.841 -10.712 -9.378 1.00 67.81 102 THR A C 1
ATOM 817 O O . THR A 1 102 ? -10.802 -11.346 -10.429 1.00 67.81 102 THR A O 1
ATOM 820 N N . GLN A 1 103 ? -10.471 -9.429 -9.303 1.00 69.56 103 GLN A N 1
ATOM 821 C CA . GLN A 1 103 ? -10.225 -8.629 -10.503 1.00 69.56 103 GLN A CA 1
ATOM 822 C C . GLN A 1 103 ? -8.749 -8.323 -10.726 1.00 69.56 103 GLN A C 1
ATOM 824 O O . GLN A 1 103 ? -8.304 -8.431 -11.858 1.00 69.56 103 GLN A O 1
ATOM 829 N N . ALA A 1 104 ? -7.978 -7.964 -9.696 1.00 67.69 104 ALA A N 1
ATOM 830 C CA . ALA A 1 104 ? -6.587 -7.528 -9.885 1.00 67.69 104 ALA A CA 1
ATOM 831 C C . ALA A 1 104 ? -5.574 -8.687 -9.919 1.00 67.69 104 ALA A C 1
ATOM 833 O O . ALA A 1 104 ? -4.602 -8.637 -10.674 1.00 67.69 104 ALA A O 1
ATOM 834 N N . SER A 1 105 ? -5.805 -9.740 -9.126 1.00 68.44 105 SER A N 1
ATOM 835 C CA . SER A 1 105 ? -4.900 -10.890 -8.972 1.00 68.44 105 SER A CA 1
ATOM 836 C C . SER A 1 105 ? -4.466 -11.528 -10.305 1.00 68.44 105 SER A C 1
ATOM 838 O O . SER A 1 105 ? -3.262 -11.723 -10.494 1.00 68.44 105 SER A O 1
ATOM 840 N N . PRO A 1 106 ? -5.360 -11.760 -11.291 1.00 71.31 106 PRO A N 1
ATOM 841 C CA . PRO A 1 106 ? -4.963 -12.349 -12.575 1.00 71.31 106 PRO A CA 1
ATOM 842 C C . PRO A 1 106 ? -3.985 -11.493 -13.392 1.00 71.31 106 PRO A C 1
ATOM 844 O O . PRO A 1 106 ? -3.218 -12.026 -14.194 1.00 71.31 106 PRO A O 1
ATOM 847 N N . PHE A 1 107 ? -3.994 -10.171 -13.200 1.00 70.75 107 PHE A N 1
ATOM 848 C CA . PHE A 1 107 ? -3.133 -9.242 -13.938 1.00 70.75 107 PHE A CA 1
ATOM 849 C C . PHE A 1 107 ? -1.781 -9.033 -13.271 1.00 70.75 107 PHE A C 1
ATOM 851 O O . PHE A 1 107 ? -0.834 -8.564 -13.901 1.00 70.75 107 PHE A O 1
ATOM 858 N N . TYR A 1 108 ? -1.658 -9.404 -12.003 1.00 68.38 108 TYR A N 1
ATOM 859 C CA . TYR A 1 108 ? -0.455 -9.173 -11.232 1.00 68.38 108 TYR A CA 1
ATOM 860 C C . TYR A 1 10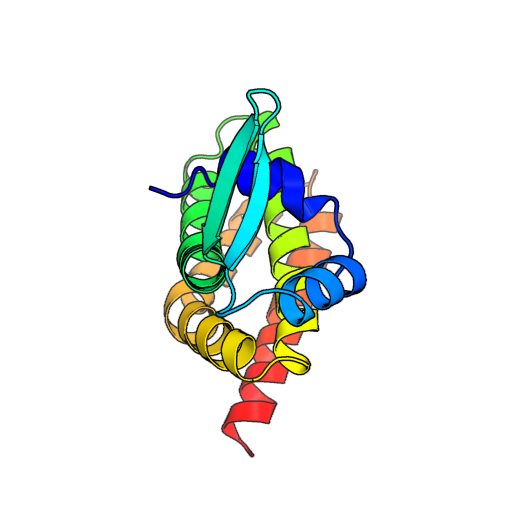8 ? 0.831 -9.772 -11.856 1.00 68.38 108 TYR A C 1
ATOM 862 O O . TYR A 1 108 ? 1.842 -9.064 -11.921 1.00 68.38 108 TYR A O 1
ATOM 870 N N . PRO A 1 109 ? 0.826 -11.003 -12.414 1.00 69.44 109 PRO A N 1
ATOM 871 C CA . PRO A 1 109 ? 1.981 -11.529 -13.145 1.00 69.44 109 PRO A CA 1
ATOM 872 C C . PRO A 1 109 ? 2.388 -10.667 -14.349 1.00 69.44 109 PRO A C 1
ATOM 874 O O . PRO A 1 109 ? 3.575 -10.551 -14.646 1.00 69.44 109 PRO A O 1
ATOM 877 N N . GLN A 1 110 ? 1.421 -10.039 -15.027 1.00 70.69 110 GLN A N 1
ATOM 878 C CA . GLN A 1 110 ? 1.670 -9.169 -16.182 1.00 70.69 110 GLN A CA 1
ATOM 879 C C . GLN A 1 110 ? 2.324 -7.860 -15.741 1.00 70.69 110 GLN A C 1
ATOM 881 O O . GLN A 1 110 ? 3.268 -7.407 -16.384 1.00 70.69 110 GLN A O 1
ATOM 886 N N . ILE A 1 111 ? 1.887 -7.305 -14.605 1.00 67.75 111 ILE A N 1
ATOM 887 C CA . ILE A 1 111 ? 2.508 -6.129 -13.988 1.00 67.75 111 ILE A CA 1
ATOM 888 C C . ILE A 1 111 ? 3.962 -6.452 -13.614 1.00 67.75 111 ILE A C 1
ATOM 890 O O . ILE A 1 111 ? 4.864 -5.752 -14.065 1.00 67.75 111 ILE A O 1
ATOM 894 N N . ILE A 1 112 ? 4.234 -7.541 -12.876 1.00 68.50 112 ILE A N 1
ATOM 895 C CA . ILE A 1 112 ? 5.624 -7.948 -12.574 1.00 68.50 112 ILE A CA 1
ATOM 896 C C . ILE A 1 112 ? 6.442 -8.074 -13.857 1.00 68.50 112 ILE A C 1
ATOM 898 O O . ILE A 1 112 ? 7.572 -7.590 -13.898 1.00 68.50 112 ILE A O 1
ATOM 902 N N . HIS A 1 113 ? 5.907 -8.742 -14.880 1.00 69.75 113 HIS A N 1
ATOM 903 C CA . HIS A 1 113 ? 6.622 -8.966 -16.132 1.00 69.75 113 HIS A CA 1
ATOM 904 C C . HIS A 1 113 ? 6.967 -7.643 -16.827 1.00 69.75 113 HIS A C 1
ATOM 906 O O . HIS A 1 113 ? 8.106 -7.454 -17.252 1.00 69.75 113 HIS A O 1
ATOM 912 N N . PHE A 1 114 ? 6.015 -6.708 -16.876 1.00 68.06 114 PHE A N 1
ATOM 913 C CA . PHE A 1 114 ? 6.212 -5.368 -17.419 1.00 68.06 114 PHE A CA 1
ATOM 914 C C . PHE A 1 114 ? 7.336 -4.625 -16.683 1.00 68.06 114 PHE A C 1
ATOM 916 O O . PHE A 1 114 ? 8.295 -4.167 -17.301 1.00 68.06 114 PHE A O 1
ATOM 923 N N . PHE A 1 115 ? 7.283 -4.591 -15.350 1.00 68.25 115 PHE A N 1
ATOM 924 C CA . PHE A 1 115 ? 8.318 -3.940 -14.548 1.00 68.25 115 PHE A CA 1
ATOM 925 C C . PHE A 1 115 ? 9.675 -4.657 -14.628 1.00 68.25 115 PHE A C 1
ATOM 927 O O . PHE A 1 115 ? 10.704 -3.991 -14.626 1.00 68.25 115 PHE A O 1
ATOM 934 N N . SER A 1 116 ? 9.694 -5.989 -14.751 1.00 68.50 116 SER A N 1
ATOM 935 C CA . SER A 1 116 ? 10.925 -6.789 -14.888 1.00 68.50 116 SER A CA 1
ATOM 936 C C . SER A 1 116 ? 11.675 -6.529 -16.186 1.00 68.50 116 SER A C 1
ATOM 938 O O . SER A 1 116 ? 12.893 -6.698 -16.225 1.00 68.50 116 SER A O 1
ATOM 940 N N . PHE A 1 117 ? 10.976 -6.090 -17.232 1.00 66.50 117 PHE A N 1
ATOM 941 C CA . PHE A 1 117 ? 11.603 -5.707 -18.490 1.00 66.50 117 PHE A CA 1
ATOM 942 C C . PHE A 1 117 ? 12.399 -4.396 -18.364 1.00 66.50 117 PHE A C 1
ATOM 944 O O . PHE A 1 117 ? 13.489 -4.269 -18.925 1.00 66.50 117 PHE A O 1
ATOM 951 N N . GLU A 1 118 ? 11.916 -3.434 -17.573 1.00 63.53 118 GLU A N 1
ATOM 952 C CA . GLU A 1 118 ? 12.642 -2.194 -17.297 1.00 63.53 118 GLU A CA 1
ATOM 953 C C . GLU A 1 118 ? 13.539 -2.326 -16.053 1.00 63.53 118 GLU A C 1
ATOM 955 O O . GLU A 1 118 ? 13.133 -2.082 -14.921 1.00 63.53 118 GLU A O 1
ATOM 960 N N . SER A 1 119 ? 14.827 -2.622 -16.274 1.00 56.78 119 SER A N 1
ATOM 961 C CA . SER A 1 119 ? 15.881 -2.735 -15.236 1.00 56.78 119 SER A CA 1
ATOM 962 C C . SER A 1 119 ? 15.922 -1.576 -14.217 1.00 56.78 119 SER A C 1
ATOM 964 O O . SER A 1 119 ? 16.335 -1.746 -13.068 1.00 56.78 119 SER A O 1
ATOM 966 N N . ARG A 1 120 ? 15.417 -0.394 -14.596 1.00 63.00 120 ARG A N 1
ATOM 967 C CA . ARG A 1 120 ? 15.303 0.790 -13.727 1.00 63.00 120 ARG A CA 1
ATOM 968 C C . ARG A 1 120 ? 14.375 0.591 -12.522 1.00 63.00 120 ARG A C 1
ATOM 970 O O . ARG A 1 120 ? 14.394 1.408 -11.605 1.00 63.00 120 ARG A O 1
ATOM 977 N N . TYR A 1 121 ? 13.591 -0.482 -12.501 1.00 65.56 121 TYR A N 1
ATOM 978 C CA . TYR A 1 121 ? 12.491 -0.689 -11.565 1.00 65.56 121 TYR A CA 1
ATOM 979 C C . TYR A 1 121 ? 12.682 -1.874 -10.620 1.00 65.56 121 TYR A C 1
ATOM 981 O O . TYR A 1 121 ? 11.725 -2.341 -10.010 1.00 65.56 121 TYR A O 1
ATOM 989 N N . ALA A 1 122 ? 13.915 -2.347 -10.428 1.00 66.62 122 ALA A N 1
ATOM 990 C CA . ALA A 1 122 ? 14.212 -3.455 -9.515 1.00 66.62 122 ALA A CA 1
ATOM 991 C C . ALA A 1 122 ? 13.564 -3.294 -8.123 1.00 66.62 122 ALA A C 1
ATOM 993 O O . ALA A 1 122 ? 12.972 -4.236 -7.597 1.00 66.62 122 ALA A O 1
ATOM 994 N N . LEU A 1 123 ? 13.610 -2.085 -7.547 1.00 63.38 123 LEU A N 1
ATOM 995 C CA . LEU A 1 123 ? 13.010 -1.807 -6.240 1.00 63.38 123 LEU A CA 1
ATOM 996 C C . LEU A 1 123 ? 11.477 -1.889 -6.265 1.00 63.38 123 LEU A C 1
ATOM 998 O O . LEU A 1 123 ? 10.876 -2.407 -5.325 1.00 63.38 123 LEU A O 1
ATOM 1002 N N . SER A 1 124 ? 10.836 -1.408 -7.331 1.00 64.88 124 SER A N 1
ATOM 1003 C CA . SER A 1 124 ? 9.384 -1.488 -7.455 1.00 64.88 124 SER A CA 1
ATOM 1004 C C . SER A 1 124 ? 8.907 -2.895 -7.785 1.00 64.88 124 SER A C 1
ATOM 1006 O O . SER A 1 124 ? 7.866 -3.277 -7.271 1.00 64.88 124 SER A O 1
ATOM 1008 N N . ILE A 1 125 ? 9.673 -3.711 -8.517 1.00 67.62 125 ILE A N 1
ATOM 1009 C CA . ILE A 1 125 ? 9.390 -5.149 -8.669 1.00 67.62 125 ILE A CA 1
ATOM 1010 C C . ILE A 1 125 ? 9.440 -5.841 -7.309 1.00 67.62 125 ILE A C 1
ATOM 1012 O O . ILE A 1 125 ? 8.533 -6.600 -6.982 1.00 67.62 125 ILE A O 1
ATOM 1016 N N . LEU A 1 126 ? 10.467 -5.571 -6.496 1.00 67.31 126 LEU A N 1
ATOM 1017 C CA . LEU A 1 126 ? 10.563 -6.135 -5.148 1.00 67.31 126 LEU A CA 1
ATOM 1018 C C . LEU A 1 126 ? 9.364 -5.712 -4.293 1.00 67.31 126 LEU A C 1
ATOM 1020 O O . LEU A 1 126 ? 8.733 -6.561 -3.666 1.00 67.31 126 LEU A O 1
ATOM 1024 N N . PHE A 1 127 ? 8.996 -4.431 -4.329 1.00 65.56 127 PHE A N 1
ATOM 1025 C CA . PHE A 1 127 ? 7.833 -3.918 -3.609 1.00 65.56 127 PHE A CA 1
ATOM 1026 C C . PHE A 1 127 ? 6.527 -4.561 -4.083 1.00 65.56 127 PHE A C 1
ATOM 1028 O O . PHE A 1 127 ? 5.740 -5.029 -3.263 1.00 65.56 127 PHE A O 1
ATOM 1035 N N . LEU A 1 128 ? 6.327 -4.653 -5.401 1.00 68.19 128 LEU A N 1
ATOM 1036 C CA . LEU A 1 128 ? 5.199 -5.348 -6.001 1.00 68.19 128 LEU A CA 1
ATOM 1037 C C . LEU A 1 128 ? 5.172 -6.788 -5.511 1.00 68.19 128 LEU A C 1
ATOM 1039 O O . LEU A 1 128 ? 4.129 -7.221 -5.024 1.00 68.19 128 LEU A O 1
ATOM 1043 N N . SER A 1 129 ? 6.277 -7.531 -5.651 1.00 70.38 129 SER A N 1
ATOM 1044 C CA . SER A 1 129 ? 6.389 -8.958 -5.298 1.00 70.38 129 SER A CA 1
ATOM 1045 C C . SER A 1 129 ? 6.039 -9.203 -3.837 1.00 70.38 129 SER A C 1
ATOM 1047 O O . SER A 1 129 ? 5.266 -10.110 -3.529 1.00 70.38 129 SER A O 1
ATOM 1049 N N . SER A 1 130 ? 6.512 -8.320 -2.956 1.00 69.12 130 SER A N 1
ATOM 1050 C CA . SER A 1 130 ? 6.174 -8.315 -1.539 1.00 69.12 130 SER A CA 1
ATOM 1051 C C . SER A 1 130 ? 4.684 -8.065 -1.323 1.00 69.12 130 SER A C 1
ATOM 1053 O O . SER A 1 130 ? 4.043 -8.819 -0.598 1.00 69.12 130 SER A O 1
ATOM 1055 N N . LEU A 1 131 ? 4.103 -7.072 -2.006 1.00 67.88 131 LEU A N 1
ATOM 1056 C CA . LEU A 1 131 ? 2.685 -6.739 -1.894 1.00 67.88 131 LEU A CA 1
ATOM 1057 C C . LEU A 1 131 ? 1.788 -7.902 -2.336 1.00 67.88 131 LEU A C 1
ATOM 1059 O O . LEU A 1 131 ? 0.842 -8.233 -1.634 1.00 67.88 131 LEU A O 1
ATOM 1063 N N . TYR A 1 132 ? 2.082 -8.566 -3.452 1.00 70.38 132 TYR A N 1
ATOM 1064 C CA . TYR A 1 132 ? 1.298 -9.732 -3.871 1.00 70.38 132 TYR A CA 1
ATOM 1065 C C . TYR A 1 132 ? 1.490 -10.927 -2.964 1.00 70.38 132 TYR A C 1
ATOM 1067 O O . TYR A 1 132 ? 0.520 -11.619 -2.684 1.00 70.38 132 TYR A O 1
ATOM 1075 N N . CYS A 1 133 ? 2.707 -11.165 -2.474 1.00 67.06 133 CYS A N 1
ATOM 1076 C CA . CYS A 1 133 ? 2.933 -12.210 -1.487 1.00 67.06 133 CYS A CA 1
ATOM 1077 C C . CYS A 1 133 ? 2.122 -11.926 -0.214 1.00 67.06 133 CYS A C 1
ATOM 1079 O O . CYS A 1 133 ? 1.435 -12.812 0.281 1.00 67.06 133 CYS A O 1
ATOM 1081 N N . PHE A 1 134 ? 2.118 -10.675 0.254 1.00 66.81 134 PHE A N 1
ATOM 1082 C CA . PHE A 1 134 ? 1.343 -10.234 1.410 1.00 66.81 134 PHE A CA 1
ATOM 1083 C C . PHE A 1 134 ? -0.164 -10.372 1.177 1.00 66.81 134 PHE A C 1
ATOM 1085 O O . PHE A 1 134 ? -0.843 -10.972 2.001 1.00 66.81 134 PHE A O 1
ATOM 1092 N N . ILE A 1 135 ? -0.686 -9.890 0.045 1.00 65.88 135 ILE A N 1
ATOM 1093 C CA . ILE A 1 135 ? -2.110 -9.994 -0.304 1.00 65.88 135 ILE A CA 1
ATOM 1094 C C . ILE A 1 135 ? -2.513 -11.457 -0.481 1.00 65.88 135 ILE A C 1
ATOM 1096 O O . ILE A 1 135 ? -3.546 -11.860 0.037 1.00 65.88 135 ILE A O 1
ATOM 1100 N N . SER A 1 136 ? -1.712 -12.264 -1.177 1.00 68.81 136 SER A N 1
ATOM 1101 C CA . SER A 1 136 ? -1.981 -13.687 -1.399 1.00 68.81 136 SER A CA 1
ATOM 1102 C C . SER A 1 136 ? -1.971 -14.464 -0.082 1.00 68.81 136 SER A C 1
ATOM 1104 O O . SER A 1 136 ? -2.886 -15.245 0.171 1.00 68.81 136 SER A O 1
ATOM 1106 N N . LEU A 1 137 ? -1.005 -14.193 0.803 1.00 68.12 137 LEU A N 1
ATOM 1107 C CA . LEU A 1 137 ? -0.932 -14.802 2.131 1.00 68.12 137 LEU A CA 1
ATOM 1108 C C . LEU A 1 137 ? -2.091 -14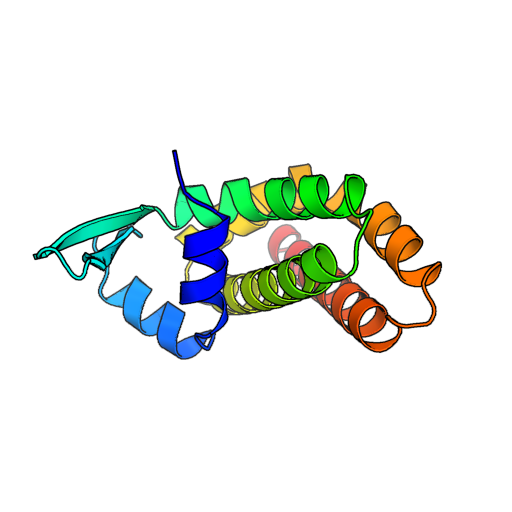.350 3.025 1.00 68.12 137 LEU A C 1
ATOM 1110 O O . LEU A 1 137 ? -2.717 -15.187 3.667 1.00 68.12 137 LEU A O 1
ATOM 1114 N N . TYR A 1 138 ? -2.407 -13.053 3.041 1.00 64.88 138 TYR A N 1
ATOM 1115 C CA . TYR A 1 138 ? -3.546 -12.511 3.781 1.00 64.88 138 TYR A CA 1
ATOM 1116 C C . TYR A 1 138 ? -4.854 -13.134 3.288 1.00 64.88 138 TYR A C 1
ATOM 1118 O O . TYR A 1 138 ? -5.636 -13.633 4.089 1.00 64.88 138 TYR A O 1
ATOM 1126 N N . CYS A 1 139 ? -5.052 -13.200 1.969 1.00 63.47 139 CYS A N 1
ATOM 1127 C CA . CYS A 1 139 ? -6.229 -13.820 1.372 1.00 63.47 139 CYS A CA 1
ATOM 1128 C C . CYS A 1 139 ? -6.317 -15.311 1.699 1.00 63.47 139 CYS A C 1
ATOM 1130 O O . CYS A 1 139 ? -7.399 -15.800 2.003 1.00 63.47 139 CYS A O 1
ATOM 1132 N N . PHE A 1 140 ? -5.193 -16.029 1.659 1.00 65.88 140 PHE A N 1
ATOM 1133 C CA . PHE A 1 140 ? -5.139 -17.436 2.042 1.00 65.88 140 PHE A CA 1
ATOM 1134 C C . PHE A 1 140 ? -5.529 -17.624 3.512 1.00 65.88 140 PHE A C 1
ATOM 1136 O O . PHE A 1 140 ? -6.343 -18.489 3.815 1.00 65.88 140 PHE A O 1
ATOM 1143 N N . CYS A 1 141 ? -5.020 -16.782 4.415 1.00 64.31 141 CYS A N 1
ATOM 1144 C CA . CYS A 1 141 ? -5.402 -16.806 5.826 1.00 64.31 141 CYS A CA 1
ATOM 1145 C C . CYS A 1 141 ? -6.896 -16.507 6.027 1.00 64.31 141 CYS A C 1
ATOM 1147 O O . CYS A 1 141 ? -7.554 -17.253 6.745 1.00 64.31 141 CYS A O 1
ATOM 1149 N N . SER A 1 142 ? -7.446 -15.477 5.374 1.00 63.56 142 SER A N 1
ATOM 1150 C CA . SER A 1 142 ? -8.864 -15.102 5.506 1.00 63.56 142 SER A CA 1
ATOM 1151 C C . SER A 1 142 ? -9.835 -16.089 4.852 1.00 63.56 142 SER A C 1
ATOM 1153 O O . SER A 1 142 ? -10.998 -16.107 5.225 1.00 63.56 142 SER A O 1
ATOM 1155 N N . LEU A 1 143 ? -9.400 -16.896 3.876 1.00 63.44 143 LEU A N 1
ATOM 1156 C CA . LEU A 1 143 ? -10.239 -17.933 3.257 1.00 63.44 143 LEU A CA 1
ATOM 1157 C C . LEU A 1 143 ? -10.248 -19.247 4.062 1.00 63.44 143 LEU A C 1
ATOM 1159 O O . LEU A 1 143 ? -11.132 -20.081 3.875 1.00 63.44 143 LEU A O 1
ATOM 1163 N N . VAL A 1 144 ? -9.226 -19.462 4.897 1.00 67.50 144 VAL A N 1
ATOM 1164 C CA . VAL A 1 144 ? -9.049 -20.672 5.720 1.00 67.50 144 VAL A CA 1
ATOM 1165 C C . VAL A 1 144 ? -9.671 -20.518 7.121 1.00 67.50 144 VAL A C 1
ATOM 1167 O O . VAL A 1 144 ? -9.895 -21.528 7.791 1.00 67.50 144 VAL A O 1
ATOM 1170 N N . LEU A 1 145 ? -9.973 -19.288 7.548 1.00 53.22 145 LEU A N 1
ATOM 1171 C CA . LEU A 1 145 ? -10.672 -18.937 8.795 1.00 53.22 145 LEU A CA 1
ATOM 1172 C C . LEU A 1 145 ? -12.169 -18.697 8.562 1.00 53.22 145 LEU A C 1
ATOM 1174 O O . LEU A 1 145 ? -12.951 -19.107 9.449 1.00 53.22 145 LEU A O 1
#

InterPro domains:
  IPR039325 Nodulin homeobox [PTHR35743] (1-96)
  IPR057287 Nodulin homeobox, N-terminal domain [PF25246] (1-96)

Organism: Oryza sativa subsp. japonica (NCBI:txid39947)

pLDDT: mean 73.77, std 7.53, range [53.22, 85.88]